Protein AF-A0A0Q6SGC5-F1 (afdb_monomer_lite)

Secondary structure (DSSP, 8-state):
-PPPSSHHHHHHHHHHHHHTT---PPPHHHHHHHHHHHHHHHSPPPHHHHHHHHHTT-SSS--HHHHHHHHHHHHHHHSSS--

Radius of gyration: 18.21 Å; chains: 1; bounding box: 37×30×47 Å

Sequence (83 aa):
MRKWKTIEELASMIAARGHARKTVTLTSETAIFVGSHLRTAATKPTRNEVAKIICRNSCSEMCVLCVGLANKICNAYGNNIEG

Foldseek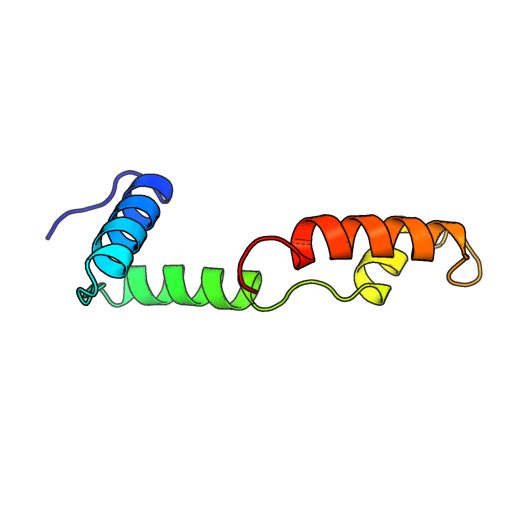 3Di:
DDDDPDPVSVVVVCVVCVVVVHDDDDDPVVCVVVVVVVVVLVCDDDLVSQLCVQCVVVDPDSDPVSSVVSVVVCCVSVVPDDD

Structure (mmCIF, N/CA/C/O backbone):
data_AF-A0A0Q6SGC5-F1
#
_entry.id   AF-A0A0Q6SGC5-F1
#
loop_
_atom_site.group_PDB
_atom_site.id
_atom_site.type_symbol
_atom_site.label_atom_id
_atom_site.label_alt_id
_atom_site.label_comp_id
_atom_site.label_asym_id
_atom_site.label_entity_id
_atom_site.label_seq_id
_atom_site.pdbx_PDB_ins_code
_atom_site.Cartn_x
_atom_site.Cartn_y
_atom_site.Cartn_z
_atom_site.occupancy
_atom_site.B_iso_or_equiv
_atom_site.auth_seq_id
_atom_site.auth_comp_id
_atom_site.auth_asym_id
_atom_site.auth_atom_id
_atom_site.pdbx_PDB_model_num
ATOM 1 N N . MET A 1 1 ? -15.167 11.644 20.888 1.00 56.56 1 MET A N 1
ATOM 2 C CA . MET A 1 1 ? -14.491 10.858 19.830 1.00 56.56 1 MET A CA 1
ATOM 3 C C . MET A 1 1 ? -13.079 11.412 19.654 1.00 56.56 1 MET A C 1
ATOM 5 O O . MET A 1 1 ? -12.946 12.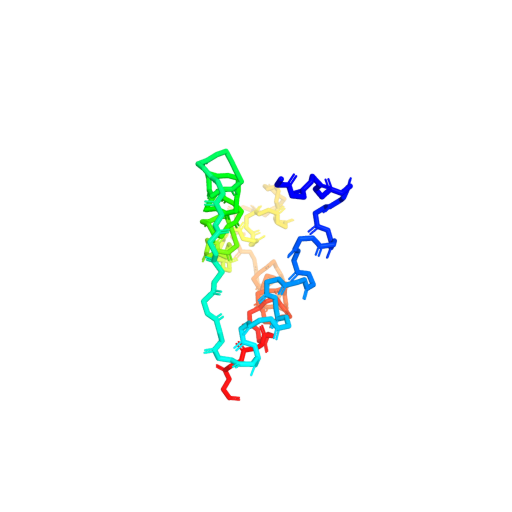628 19.576 1.00 56.56 1 MET A O 1
ATOM 9 N N . ARG A 1 2 ? -12.029 10.581 19.714 1.00 63.28 2 ARG A N 1
ATOM 10 C CA . ARG A 1 2 ? -10.630 11.057 19.743 1.00 63.28 2 ARG A CA 1
ATOM 11 C C . ARG A 1 2 ? -10.216 11.540 18.347 1.00 63.28 2 ARG A C 1
ATOM 13 O O . ARG A 1 2 ? -10.364 10.790 17.389 1.00 63.28 2 ARG A O 1
ATOM 20 N N . LYS A 1 3 ? -9.732 12.780 18.238 1.00 66.19 3 LYS A N 1
ATOM 21 C CA . LYS A 1 3 ? -9.085 13.298 17.023 1.00 66.19 3 LYS A CA 1
ATOM 22 C C . LYS A 1 3 ? -7.609 12.902 17.072 1.00 66.19 3 LYS A C 1
ATOM 24 O O . LYS A 1 3 ? -6.946 13.184 18.069 1.00 66.19 3 LYS A O 1
ATOM 29 N N . TRP A 1 4 ? -7.133 12.204 16.049 1.00 72.50 4 TRP A N 1
ATOM 30 C CA . TRP A 1 4 ? -5.732 11.790 15.926 1.00 72.50 4 TRP A CA 1
ATOM 31 C C . TRP A 1 4 ? -4.908 12.974 15.439 1.00 72.50 4 TRP A C 1
ATOM 33 O O . TRP A 1 4 ? -5.366 13.704 14.559 1.00 72.50 4 TRP A O 1
ATOM 43 N N . LYS A 1 5 ? -3.734 13.202 16.036 1.00 72.25 5 LYS A N 1
ATOM 44 C CA . LYS A 1 5 ? -2.900 14.347 15.653 1.00 72.25 5 LYS A CA 1
ATOM 45 C C . LYS A 1 5 ? -2.110 14.057 14.384 1.00 72.25 5 LYS A C 1
ATOM 47 O O . LYS A 1 5 ? -1.864 14.983 13.618 1.00 72.25 5 LYS A O 1
ATOM 52 N N . THR A 1 6 ? -1.748 12.793 14.158 1.00 82.25 6 THR A N 1
ATOM 53 C CA . THR A 1 6 ? -0.998 12.368 12.973 1.00 82.25 6 THR A CA 1
ATOM 54 C C . THR A 1 6 ? -1.479 11.019 12.427 1.00 82.25 6 THR A C 1
ATOM 56 O O . THR A 1 6 ? -2.229 10.283 13.078 1.00 82.25 6 THR A O 1
ATOM 59 N N . ILE A 1 7 ? -1.047 10.697 11.205 1.00 80.75 7 ILE A N 1
ATOM 60 C CA . ILE A 1 7 ? -1.363 9.435 10.520 1.00 80.75 7 ILE A CA 1
ATOM 61 C C . ILE A 1 7 ? -0.665 8.256 11.214 1.00 80.75 7 ILE A C 1
ATOM 63 O O . ILE A 1 7 ? -1.234 7.170 11.312 1.00 80.75 7 ILE A O 1
ATOM 67 N N . GLU A 1 8 ? 0.531 8.473 11.755 1.00 83.62 8 GLU A N 1
ATOM 68 C CA . GLU A 1 8 ? 1.345 7.474 12.452 1.00 83.62 8 GLU A CA 1
ATOM 69 C C . GLU A 1 8 ? 0.686 7.022 13.761 1.00 83.62 8 GLU A C 1
ATOM 71 O O . GLU A 1 8 ? 0.704 5.831 14.085 1.00 83.62 8 GLU A O 1
ATOM 76 N N . GLU A 1 9 ? 0.051 7.946 14.492 1.00 84.12 9 GLU A N 1
ATOM 77 C CA . GLU A 1 9 ? -0.729 7.618 15.691 1.00 84.12 9 GLU A CA 1
ATOM 78 C C . GLU A 1 9 ? -1.933 6.729 15.348 1.00 84.12 9 GLU A C 1
ATOM 80 O O . GLU A 1 9 ? -2.193 5.730 16.027 1.00 84.12 9 GLU A O 1
ATOM 85 N N . LEU A 1 10 ? -2.655 7.071 14.273 1.00 86.81 10 LEU A N 1
ATOM 86 C CA . LEU A 1 10 ? -3.786 6.284 13.784 1.00 86.81 10 LEU A CA 1
ATOM 87 C C . LEU A 1 10 ? -3.331 4.885 13.339 1.00 86.81 10 LEU A C 1
ATOM 89 O O . LEU A 1 10 ? -3.933 3.890 13.746 1.00 86.81 10 LEU A O 1
ATOM 93 N N . ALA A 1 11 ? -2.256 4.803 12.552 1.00 87.38 11 ALA A N 1
ATOM 94 C CA . ALA A 1 11 ? -1.696 3.548 12.058 1.00 87.38 11 ALA A CA 1
ATOM 95 C C . ALA A 1 11 ? -1.220 2.639 13.201 1.00 87.38 11 ALA A C 1
ATOM 97 O O . ALA A 1 11 ? -1.586 1.464 13.239 1.00 87.38 11 ALA A O 1
ATOM 98 N N . SER A 1 12 ? -0.486 3.187 14.175 1.00 88.62 12 SER A N 1
ATOM 99 C CA . SER A 1 12 ? 0.002 2.436 15.341 1.00 88.62 12 SER A CA 1
ATOM 100 C C . SER A 1 12 ? -1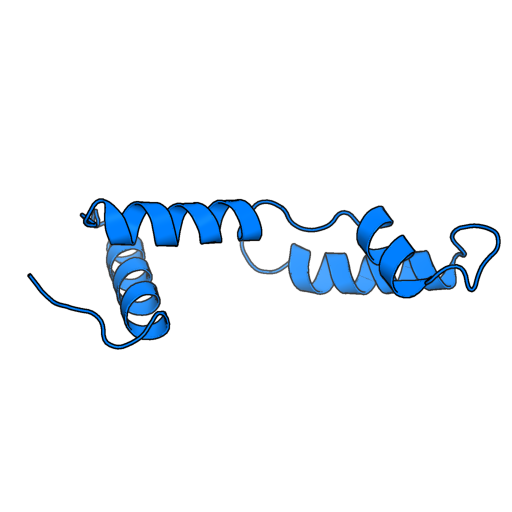.146 1.845 16.161 1.00 88.62 12 SER A C 1
ATOM 102 O O . SER A 1 12 ? -1.082 0.698 16.602 1.00 88.62 12 SER A O 1
ATOM 104 N N . MET A 1 13 ? -2.235 2.600 16.336 1.00 88.69 13 MET A N 1
ATOM 105 C CA . MET A 1 13 ? -3.417 2.125 17.055 1.00 88.69 13 MET A CA 1
ATOM 106 C C . MET A 1 13 ? -4.171 1.039 16.278 1.00 88.69 13 MET A C 1
ATOM 108 O O . MET A 1 13 ? -4.557 0.031 16.877 1.00 88.69 13 MET A O 1
ATOM 112 N N . ILE A 1 14 ? -4.348 1.205 14.960 1.00 89.38 14 ILE A N 1
ATOM 113 C CA . ILE A 1 14 ? -4.956 0.174 14.104 1.00 89.38 14 ILE A CA 1
ATOM 114 C C . ILE A 1 14 ? -4.134 -1.118 14.178 1.00 89.38 14 ILE A C 1
ATOM 116 O O . ILE A 1 14 ? -4.709 -2.180 14.419 1.00 89.38 14 ILE A O 1
ATOM 120 N N . ALA A 1 15 ? -2.807 -1.024 14.057 1.00 90.00 15 ALA A N 1
ATOM 121 C CA . ALA A 1 15 ? -1.902 -2.166 14.141 1.00 90.00 15 ALA A CA 1
ATOM 122 C C . ALA A 1 15 ? -1.991 -2.868 15.505 1.00 90.00 15 ALA A C 1
ATOM 124 O O . ALA A 1 15 ? -2.206 -4.077 15.565 1.00 90.00 15 ALA A O 1
ATOM 125 N N . ALA A 1 16 ? -1.925 -2.117 16.609 1.00 92.00 16 ALA A N 1
ATOM 126 C CA . ALA A 1 16 ? -2.037 -2.676 17.956 1.00 92.00 16 ALA A CA 1
ATOM 127 C C . ALA A 1 16 ? -3.375 -3.407 18.181 1.00 92.00 16 ALA A C 1
ATOM 129 O O . ALA A 1 16 ? -3.411 -4.480 18.789 1.00 92.00 16 ALA A O 1
ATOM 130 N N . ARG A 1 17 ? -4.488 -2.861 17.670 1.00 92.12 17 ARG A N 1
ATOM 131 C CA . ARG A 1 17 ? -5.799 -3.525 17.747 1.00 92.12 17 ARG A CA 1
ATOM 132 C C . ARG A 1 17 ? -5.874 -4.761 16.856 1.00 92.12 17 ARG A C 1
ATOM 134 O O . ARG A 1 17 ? -6.388 -5.779 17.317 1.00 92.12 17 ARG A O 1
ATOM 141 N N . GLY A 1 18 ? -5.322 -4.694 15.646 1.00 89.62 18 GLY A N 1
ATOM 142 C CA . GLY A 1 18 ? -5.200 -5.831 14.734 1.00 89.62 18 GLY A CA 1
ATOM 143 C C . GLY A 1 18 ? -4.417 -6.990 15.354 1.00 89.62 18 GLY A C 1
ATOM 144 O O . GLY A 1 18 ? -4.923 -8.110 15.389 1.00 89.62 18 GLY A O 1
ATOM 145 N N . HIS A 1 19 ? -3.254 -6.717 15.957 1.00 92.00 19 HIS A N 1
ATOM 146 C CA . HIS A 1 19 ? -2.466 -7.718 16.690 1.00 92.00 19 HIS A CA 1
ATOM 147 C C . HIS A 1 19 ? -3.241 -8.343 17.854 1.00 92.00 19 HIS A C 1
ATOM 149 O O . HIS A 1 19 ? -3.157 -9.547 18.087 1.00 92.00 19 HIS A O 1
ATOM 155 N N . ALA A 1 20 ? -4.059 -7.550 18.545 1.00 94.06 20 ALA A N 1
ATOM 156 C CA . ALA A 1 20 ? -4.947 -8.039 19.595 1.00 94.06 20 ALA A CA 1
ATOM 157 C C . ALA A 1 20 ? -6.213 -8.748 19.064 1.00 94.06 20 ALA A C 1
ATOM 159 O O . ALA A 1 20 ? -7.089 -9.078 19.864 1.00 94.06 20 ALA A O 1
ATOM 160 N N . ARG A 1 21 ? -6.343 -8.948 17.741 1.00 93.44 21 ARG A N 1
ATOM 161 C CA . ARG A 1 21 ? -7.530 -9.489 17.050 1.00 93.44 21 ARG A CA 1
ATOM 162 C C . ARG A 1 21 ? -8.822 -8.732 17.375 1.00 93.44 21 ARG A C 1
ATOM 164 O O . ARG A 1 21 ? -9.900 -9.316 17.462 1.00 93.44 21 ARG A O 1
ATOM 171 N N . LYS A 1 22 ? -8.716 -7.418 17.578 1.00 92.19 22 LYS A N 1
ATOM 172 C CA . LYS A 1 22 ? -9.839 -6.531 17.898 1.00 92.19 22 LYS A CA 1
ATOM 173 C C . LYS A 1 22 ? -10.210 -5.677 16.696 1.00 92.19 22 LYS A C 1
ATOM 175 O O . LYS A 1 22 ? -9.353 -5.108 16.028 1.00 92.19 22 LYS A O 1
ATOM 180 N N . THR A 1 23 ? -11.508 -5.491 16.496 1.00 90.75 23 THR A N 1
ATOM 181 C CA . THR A 1 23 ? -12.050 -4.620 15.450 1.00 90.75 23 THR A CA 1
ATOM 182 C C . THR A 1 23 ? -11.768 -3.146 15.750 1.00 90.75 23 THR A C 1
ATOM 184 O O . THR A 1 23 ? -11.713 -2.733 16.918 1.00 90.75 23 THR A O 1
ATOM 187 N N . VAL A 1 24 ? -11.602 -2.340 14.700 1.00 87.62 24 VAL A N 1
ATOM 188 C CA . VAL A 1 24 ? -11.477 -0.879 14.783 1.00 87.62 24 VAL A CA 1
ATOM 189 C C . VAL A 1 24 ? -12.669 -0.250 14.077 1.00 87.62 24 VAL A C 1
ATOM 191 O O . VAL A 1 24 ? -12.915 -0.540 12.911 1.00 87.62 24 VAL A O 1
ATOM 194 N N . THR A 1 25 ? -13.387 0.628 14.772 1.00 89.25 25 THR A N 1
ATOM 195 C CA . THR A 1 25 ? -14.452 1.434 14.169 1.00 89.25 25 THR A CA 1
ATOM 196 C C . THR A 1 25 ? -13.892 2.809 13.838 1.00 89.25 25 THR A C 1
ATOM 198 O O . THR A 1 25 ? -13.453 3.535 14.731 1.00 89.25 25 THR A O 1
ATOM 201 N N . LEU A 1 26 ? -13.888 3.151 12.552 1.00 86.81 26 LEU A N 1
ATOM 202 C CA . LEU A 1 26 ? -13.470 4.455 12.041 1.00 86.81 26 LEU A CA 1
ATOM 203 C C . LEU A 1 26 ? -14.704 5.296 11.705 1.00 86.81 26 LEU A C 1
ATOM 205 O O . LEU A 1 26 ? -15.772 4.755 11.419 1.00 86.81 26 LEU A O 1
ATOM 209 N N . THR A 1 27 ? -14.564 6.619 11.708 1.00 88.12 27 THR A N 1
ATOM 210 C CA . THR A 1 27 ? -15.584 7.488 11.108 1.00 88.12 27 THR A CA 1
ATOM 211 C C . THR A 1 27 ? -15.528 7.438 9.598 1.00 88.12 27 THR A C 1
ATOM 213 O O . THR A 1 27 ? -14.500 7.075 9.035 1.00 88.12 27 THR A O 1
ATOM 216 N N . SER A 1 28 ? -16.603 7.867 8.937 1.00 89.19 28 SER A N 1
ATOM 217 C CA . SER A 1 28 ? -16.677 7.905 7.474 1.00 89.19 28 SER A CA 1
ATOM 218 C C . SER A 1 28 ? -15.499 8.656 6.845 1.00 89.19 28 SER A C 1
ATOM 220 O O . SER A 1 28 ? -14.884 8.152 5.913 1.00 89.19 28 SER A O 1
ATOM 222 N N . GLU A 1 29 ? -1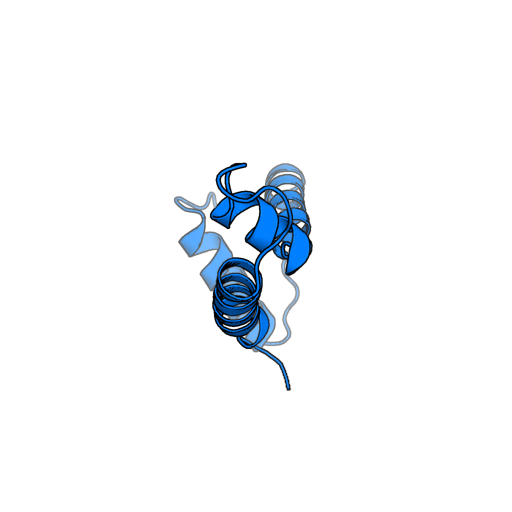5.121 9.812 7.398 1.00 87.69 29 GLU A N 1
ATOM 223 C CA . GLU A 1 29 ? -13.979 10.606 6.924 1.00 87.69 29 GLU A CA 1
ATOM 224 C C . GLU A 1 29 ? -12.651 9.837 7.043 1.00 87.69 29 GLU A C 1
ATOM 226 O O . GLU A 1 29 ? -11.923 9.677 6.062 1.00 87.69 29 GLU A O 1
ATOM 231 N N . THR A 1 30 ? -12.357 9.282 8.224 1.00 85.81 30 THR A N 1
ATOM 232 C CA . THR A 1 30 ? -11.127 8.509 8.448 1.00 85.81 30 THR A CA 1
ATOM 233 C C . THR A 1 30 ? -11.121 7.199 7.653 1.00 85.81 30 THR A C 1
ATOM 235 O O . THR A 1 30 ? -10.070 6.777 7.181 1.00 85.81 30 THR A O 1
ATOM 238 N N . ALA A 1 31 ? -12.277 6.565 7.455 1.00 87.06 31 ALA A N 1
ATOM 239 C CA . ALA A 1 31 ? -12.414 5.347 6.664 1.00 87.06 31 ALA A CA 1
ATOM 240 C C . ALA A 1 31 ? -12.148 5.595 5.172 1.00 87.06 31 ALA A C 1
ATOM 242 O O . ALA A 1 31 ? -11.450 4.801 4.546 1.00 87.06 31 ALA A O 1
ATOM 243 N N . ILE A 1 32 ? -12.644 6.705 4.610 1.00 89.38 32 ILE A N 1
ATOM 244 C CA . ILE A 1 32 ? -12.339 7.110 3.228 1.00 89.38 32 ILE A CA 1
ATOM 245 C C . ILE A 1 32 ? -10.836 7.341 3.070 1.00 89.38 32 ILE A C 1
ATOM 247 O O . ILE A 1 32 ? -10.231 6.835 2.122 1.00 89.38 32 ILE A O 1
ATOM 251 N N . PHE A 1 33 ? -10.236 8.061 4.018 1.00 85.75 33 PHE A N 1
ATOM 252 C CA . PHE A 1 33 ? -8.806 8.339 4.027 1.00 85.75 33 PHE A CA 1
ATOM 253 C C . PHE A 1 33 ? -7.967 7.049 4.067 1.00 85.75 33 PHE A C 1
ATOM 255 O O . PHE A 1 33 ? -7.155 6.809 3.171 1.00 85.75 33 PHE A O 1
ATOM 262 N N . VAL A 1 34 ? -8.218 6.173 5.049 1.00 85.88 34 VAL A N 1
ATOM 263 C CA . VAL A 1 34 ? -7.526 4.880 5.187 1.00 85.88 34 VAL A CA 1
ATOM 264 C C . VAL A 1 34 ? -7.763 3.998 3.960 1.00 85.88 34 VAL A C 1
ATOM 266 O O . VAL A 1 34 ? -6.814 3.438 3.419 1.00 85.88 34 VAL A O 1
ATOM 269 N N . GLY A 1 35 ? -9.000 3.914 3.466 1.00 82.94 35 GLY A N 1
ATOM 270 C CA . GLY A 1 35 ? -9.339 3.134 2.277 1.00 82.94 35 GLY A CA 1
ATOM 271 C C . GLY A 1 35 ? -8.619 3.620 1.017 1.00 82.94 35 GLY A C 1
ATOM 272 O O . GLY A 1 35 ? -8.193 2.804 0.204 1.00 82.94 35 GLY A O 1
ATOM 273 N N . SER A 1 36 ? -8.426 4.933 0.864 1.00 82.06 36 SER A N 1
ATOM 274 C CA . SER A 1 36 ? -7.632 5.498 -0.231 1.00 82.06 36 SER A CA 1
ATOM 275 C C . SER A 1 36 ? -6.167 5.072 -0.143 1.00 82.06 36 SER A C 1
ATOM 277 O O . SER A 1 36 ? -5.619 4.558 -1.115 1.00 82.06 36 SER A O 1
ATOM 279 N N . HIS A 1 37 ? -5.562 5.184 1.043 1.00 80.06 37 HIS A N 1
ATOM 280 C CA . HIS A 1 37 ? -4.185 4.744 1.265 1.00 80.06 37 HIS A CA 1
ATOM 281 C C . HIS A 1 37 ? -3.997 3.242 1.048 1.00 80.06 37 HIS A C 1
ATOM 283 O O . HIS A 1 37 ? -3.012 2.844 0.431 1.00 80.06 37 HIS A O 1
ATOM 289 N N . LEU A 1 38 ? -4.948 2.416 1.492 1.00 74.69 38 LEU A N 1
ATOM 290 C CA . LEU A 1 38 ? -4.908 0.971 1.275 1.00 74.69 38 LEU A CA 1
ATOM 291 C C . LEU A 1 38 ? -5.005 0.608 -0.209 1.00 74.69 38 LEU A C 1
ATOM 293 O O . LEU A 1 38 ? -4.274 -0.269 -0.651 1.00 74.69 38 LEU A O 1
ATOM 297 N N . ARG A 1 39 ? -5.842 1.293 -1.001 1.00 72.75 39 ARG A N 1
ATOM 298 C CA . ARG A 1 39 ? -5.901 1.074 -2.459 1.00 72.75 39 ARG A CA 1
ATOM 299 C C . ARG A 1 39 ? -4.577 1.413 -3.141 1.00 72.75 39 ARG A C 1
ATOM 301 O O . ARG A 1 39 ? -4.111 0.649 -3.985 1.00 72.75 39 ARG A O 1
ATOM 308 N N . THR A 1 40 ? -3.952 2.520 -2.751 1.00 68.62 40 THR A N 1
ATOM 309 C CA . THR A 1 40 ? -2.642 2.918 -3.285 1.00 68.62 40 THR A CA 1
ATOM 310 C C . THR A 1 40 ? -1.546 1.943 -2.858 1.00 68.62 40 THR A C 1
ATOM 312 O O . THR A 1 40 ? -0.724 1.558 -3.680 1.00 68.62 40 THR A O 1
ATOM 315 N N . ALA A 1 41 ? -1.557 1.489 -1.602 1.00 65.94 41 ALA A N 1
ATOM 316 C CA . ALA A 1 41 ? -0.602 0.506 -1.093 1.00 65.94 41 ALA A CA 1
ATOM 317 C C . ALA A 1 41 ? -0.790 -0.889 -1.720 1.00 65.94 41 ALA A C 1
ATOM 319 O O . ALA A 1 41 ? 0.190 -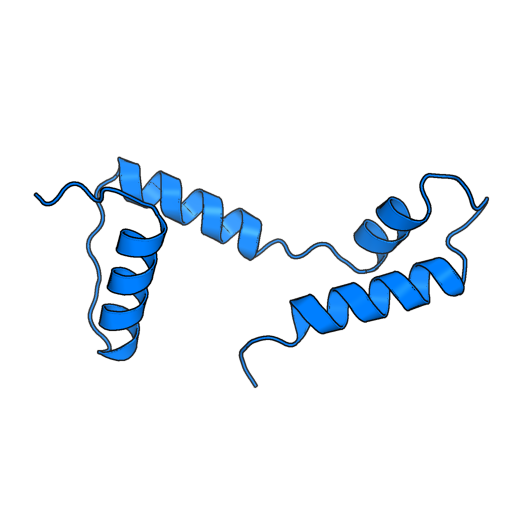1.593 -1.955 1.00 65.94 41 ALA A O 1
ATOM 320 N N . ALA A 1 42 ? -2.034 -1.280 -2.014 1.00 61.62 42 ALA A N 1
ATOM 321 C CA . ALA A 1 42 ? -2.355 -2.534 -2.694 1.00 61.62 42 ALA A CA 1
ATOM 322 C C . ALA A 1 42 ? -1.891 -2.527 -4.157 1.00 61.62 42 ALA A C 1
ATOM 324 O O . ALA A 1 42 ? -1.483 -3.560 -4.686 1.00 61.62 42 ALA A O 1
ATOM 325 N N . THR A 1 43 ? -1.904 -1.361 -4.804 1.00 67.19 43 THR A N 1
ATOM 326 C CA . THR A 1 43 ? -1.444 -1.204 -6.186 1.00 67.19 43 THR A CA 1
ATOM 327 C C . THR A 1 43 ? 0.075 -1.018 -6.203 1.00 67.19 43 THR A C 1
ATOM 329 O O . THR A 1 43 ? 0.588 0.069 -6.465 1.00 67.19 43 THR A O 1
ATOM 332 N N . LYS A 1 44 ? 0.823 -2.081 -5.876 1.00 70.75 44 LYS A N 1
ATOM 333 C CA . LYS A 1 44 ? 2.284 -2.068 -6.039 1.00 70.75 44 LYS A CA 1
ATOM 334 C C . LYS A 1 44 ? 2.605 -1.912 -7.534 1.00 70.75 44 LYS A C 1
ATOM 336 O O . LYS A 1 44 ? 2.043 -2.662 -8.335 1.00 70.75 44 LYS A O 1
ATOM 341 N N . PRO A 1 45 ? 3.501 -0.989 -7.928 1.00 73.00 45 PRO A N 1
ATOM 342 C CA . PRO A 1 45 ? 3.875 -0.854 -9.325 1.00 73.00 45 PRO A CA 1
ATOM 343 C C . PRO A 1 45 ? 4.532 -2.152 -9.796 1.00 73.00 45 PRO A C 1
ATOM 345 O O . PRO A 1 45 ? 5.415 -2.714 -9.139 1.00 73.00 45 PRO A O 1
ATOM 348 N N . THR A 1 46 ? 4.091 -2.634 -10.948 1.00 78.94 46 THR A N 1
ATOM 349 C CA . THR A 1 46 ? 4.683 -3.786 -11.613 1.00 78.94 46 THR A CA 1
ATOM 350 C C . THR A 1 46 ? 6.130 -3.483 -11.987 1.00 78.94 46 THR A C 1
ATOM 352 O O . THR A 1 46 ? 6.515 -2.337 -12.238 1.00 78.94 46 THR A O 1
ATOM 355 N N . ARG A 1 47 ? 6.943 -4.534 -12.125 1.00 83.56 47 ARG A N 1
ATOM 356 C CA . ARG A 1 47 ? 8.325 -4.422 -12.618 1.00 83.56 47 ARG A CA 1
ATOM 357 C C . ARG A 1 47 ? 8.422 -3.576 -13.887 1.00 83.56 47 ARG A C 1
ATOM 359 O O . ARG A 1 47 ? 9.357 -2.800 -14.031 1.00 83.56 47 ARG A O 1
ATOM 366 N N . ASN A 1 48 ? 7.472 -3.719 -14.809 1.00 81.31 48 ASN A N 1
ATOM 367 C CA . ASN A 1 48 ? 7.497 -2.997 -16.079 1.00 81.31 48 ASN A CA 1
ATOM 368 C C . ASN A 1 48 ? 7.198 -1.501 -15.896 1.00 81.31 48 ASN A C 1
ATOM 370 O O . ASN A 1 48 ? 7.807 -0.677 -16.573 1.00 81.31 48 ASN A O 1
ATOM 374 N N . GLU A 1 49 ? 6.307 -1.133 -14.977 1.00 80.69 49 GLU A N 1
ATOM 375 C CA . GLU A 1 49 ? 6.051 0.271 -14.633 1.00 80.69 49 GLU A CA 1
ATOM 376 C C . GLU A 1 49 ? 7.278 0.900 -13.972 1.00 80.69 49 GLU A C 1
ATOM 378 O O . GLU A 1 49 ? 7.714 1.976 -14.380 1.00 80.69 49 GLU A O 1
ATOM 383 N N . VAL A 1 50 ? 7.916 0.185 -13.041 1.00 82.31 50 VAL A N 1
ATOM 384 C CA . VAL A 1 50 ? 9.173 0.624 -12.421 1.00 82.31 50 VAL A CA 1
ATOM 385 C C . VAL A 1 50 ? 10.295 0.736 -13.460 1.00 82.31 50 VAL A C 1
ATOM 387 O O . VAL A 1 50 ? 11.019 1.729 -13.482 1.00 82.31 50 VAL A O 1
ATOM 390 N N . ALA A 1 51 ? 10.419 -0.229 -14.373 1.00 82.94 51 ALA A N 1
ATOM 391 C CA . ALA A 1 51 ? 11.423 -0.204 -15.435 1.00 82.94 51 ALA A CA 1
ATOM 392 C C . ALA A 1 51 ? 11.222 0.982 -16.391 1.00 82.94 51 ALA A C 1
ATOM 394 O O . ALA A 1 51 ? 12.203 1.620 -16.770 1.00 82.94 51 ALA A O 1
ATOM 395 N N . LYS A 1 52 ? 9.973 1.328 -16.733 1.00 81.75 52 LYS A N 1
ATOM 396 C CA . LYS A 1 52 ? 9.653 2.531 -17.522 1.00 81.75 52 LYS A CA 1
ATOM 397 C C . LYS A 1 52 ? 10.059 3.815 -16.793 1.00 81.75 52 LYS A C 1
ATOM 399 O O . LYS A 1 52 ? 10.643 4.703 -17.413 1.00 81.75 52 LYS A O 1
ATOM 404 N N . ILE A 1 53 ? 9.816 3.888 -15.482 1.00 82.50 53 ILE A N 1
ATOM 405 C CA . ILE A 1 53 ? 10.212 5.031 -14.644 1.00 82.50 53 ILE A CA 1
ATOM 406 C C . ILE A 1 53 ? 11.738 5.178 -14.578 1.00 82.50 53 ILE A C 1
ATOM 408 O O . ILE A 1 53 ? 12.235 6.300 -14.642 1.00 82.50 53 ILE A O 1
ATOM 412 N N . ILE A 1 54 ? 12.482 4.073 -14.465 1.00 83.62 54 ILE A N 1
ATOM 413 C CA . ILE A 1 54 ? 13.956 4.080 -14.443 1.00 83.62 54 ILE A CA 1
ATOM 414 C C . ILE A 1 54 ? 14.510 4.482 -15.808 1.00 83.62 54 ILE A C 1
ATOM 416 O O . ILE A 1 54 ? 15.428 5.293 -15.894 1.00 83.62 54 ILE A O 1
ATOM 420 N N . CYS A 1 55 ? 13.947 3.916 -16.872 1.00 85.19 55 CYS A N 1
ATOM 421 C CA . CYS A 1 55 ? 14.436 4.116 -18.223 1.00 85.19 55 CYS A CA 1
ATOM 422 C C . CYS A 1 55 ? 14.265 5.568 -18.690 1.00 85.19 55 CYS A C 1
ATOM 424 O O . CYS A 1 55 ? 15.148 6.069 -19.378 1.00 85.19 55 CYS A O 1
ATOM 426 N N . ARG A 1 56 ? 13.177 6.266 -18.317 1.00 74.19 56 ARG A N 1
ATOM 427 C CA . ARG A 1 56 ? 12.895 7.668 -18.717 1.00 74.19 56 ARG A CA 1
ATOM 428 C C . ARG A 1 56 ? 13.142 7.963 -20.214 1.00 74.19 56 ARG A C 1
ATOM 430 O O . ARG A 1 56 ? 13.634 9.033 -20.548 1.00 74.19 56 ARG A O 1
ATOM 437 N N . ASN A 1 57 ? 12.834 7.020 -21.111 1.00 65.94 57 ASN A N 1
ATOM 438 C CA . ASN A 1 57 ? 13.107 7.092 -22.562 1.00 65.94 57 ASN A CA 1
ATOM 439 C C . ASN A 1 57 ? 14.597 7.167 -22.962 1.00 65.94 57 ASN A C 1
ATOM 441 O O . ASN A 1 57 ? 14.917 7.457 -24.109 1.00 65.94 57 ASN A O 1
ATOM 445 N N . SER A 1 58 ? 15.513 6.877 -22.038 1.00 72.94 58 SER A N 1
ATOM 446 C CA . SER A 1 58 ? 16.960 6.823 -22.297 1.00 72.94 58 SER A CA 1
ATOM 447 C C . SER A 1 58 ? 17.359 5.579 -23.097 1.00 72.94 58 SER A C 1
ATOM 449 O O . SER A 1 58 ? 18.450 5.519 -23.656 1.00 72.94 58 SER A O 1
ATOM 451 N N . CYS A 1 59 ? 16.497 4.561 -23.126 1.00 76.94 59 CYS A N 1
ATOM 452 C CA . CYS A 1 59 ? 16.674 3.359 -23.931 1.00 76.94 59 CYS A CA 1
ATOM 453 C C . CYS A 1 59 ? 15.560 3.289 -24.981 1.00 76.94 59 CYS A C 1
ATOM 455 O O . CYS A 1 59 ? 14.406 3.590 -24.674 1.00 76.94 59 CYS A O 1
ATOM 457 N N . SER A 1 60 ? 15.902 2.862 -26.199 1.00 70.06 60 SER A N 1
ATOM 458 C CA . SER A 1 60 ? 14.939 2.615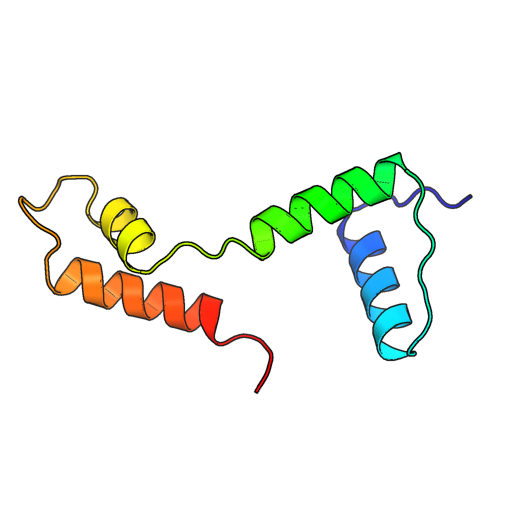 -27.282 1.00 70.06 60 SER A CA 1
ATOM 459 C C . SER A 1 60 ? 13.934 1.515 -26.926 1.00 70.06 60 SER A C 1
ATOM 461 O O . SER A 1 60 ? 12.781 1.572 -27.338 1.00 70.06 60 SER A O 1
ATOM 463 N N . GLU A 1 61 ? 14.362 0.553 -26.107 1.00 73.69 61 GLU A N 1
ATOM 464 C CA . GLU A 1 61 ? 13.545 -0.508 -25.519 1.00 73.69 61 GLU A CA 1
ATOM 465 C C . GLU A 1 61 ? 13.975 -0.757 -24.064 1.00 73.69 61 GLU A C 1
ATOM 467 O O . GLU A 1 61 ? 15.069 -0.358 -23.655 1.00 73.69 61 GLU A O 1
ATOM 472 N N . MET A 1 62 ? 13.136 -1.420 -23.253 1.00 72.75 62 MET A N 1
ATOM 473 C CA . MET A 1 62 ? 13.501 -1.771 -21.870 1.00 72.75 62 MET A CA 1
ATOM 474 C C . MET A 1 62 ? 14.770 -2.633 -21.849 1.00 72.75 62 MET A C 1
ATOM 476 O O . MET A 1 62 ? 14.730 -3.826 -22.143 1.00 72.75 62 MET A O 1
ATOM 480 N N . CYS A 1 63 ? 15.895 -2.040 -21.451 1.00 85.62 63 CYS A N 1
ATOM 481 C CA . CYS A 1 63 ? 17.171 -2.740 -21.413 1.00 85.62 63 CYS A CA 1
ATOM 482 C C . CYS A 1 63 ? 17.298 -3.641 -20.174 1.00 85.62 63 CYS A C 1
ATOM 484 O O . CYS A 1 63 ? 16.665 -3.417 -19.136 1.00 85.62 63 CYS A O 1
ATOM 486 N N . VAL A 1 64 ? 18.188 -4.635 -20.259 1.00 85.00 64 VAL A N 1
ATOM 487 C CA . VAL A 1 64 ? 18.462 -5.601 -19.179 1.00 85.00 64 VAL A CA 1
ATOM 488 C C . VAL A 1 64 ? 18.820 -4.905 -17.860 1.00 85.00 64 VAL A C 1
ATOM 490 O O . VAL A 1 64 ? 18.395 -5.351 -16.795 1.00 85.00 64 VAL A O 1
ATOM 493 N N . LEU A 1 65 ? 19.531 -3.773 -17.914 1.00 86.31 65 LEU A N 1
ATOM 494 C CA . LEU A 1 65 ? 19.894 -2.990 -16.728 1.00 86.31 65 LEU A CA 1
ATOM 495 C C . LEU A 1 65 ? 18.671 -2.358 -16.046 1.00 86.31 65 LEU A C 1
ATOM 497 O O . LEU A 1 65 ? 18.517 -2.484 -14.831 1.00 86.31 65 LEU A O 1
ATOM 501 N N . CYS A 1 66 ? 17.773 -1.730 -16.814 1.00 87.75 66 CYS A N 1
ATOM 502 C CA . CYS A 1 66 ? 16.544 -1.132 -16.282 1.00 87.75 66 CYS A CA 1
ATOM 503 C C . CYS A 1 66 ? 15.620 -2.199 -15.683 1.00 87.75 66 CYS A C 1
ATOM 505 O O . CYS A 1 66 ? 15.061 -2.000 -14.605 1.00 87.75 66 CYS A O 1
ATOM 507 N N . VAL A 1 67 ? 15.511 -3.358 -16.339 1.00 86.19 67 VAL A N 1
ATOM 508 C CA . VAL A 1 67 ? 14.745 -4.506 -15.835 1.00 86.19 67 VAL A CA 1
ATOM 509 C C . VAL A 1 67 ? 15.371 -5.077 -14.560 1.00 86.19 67 VAL A C 1
ATOM 511 O O . VAL A 1 67 ? 14.653 -5.377 -13.609 1.00 86.19 67 VAL A O 1
ATOM 514 N N . GLY A 1 68 ? 16.699 -5.198 -14.503 1.00 85.75 68 GLY A N 1
ATOM 515 C CA . GLY A 1 68 ? 17.420 -5.686 -13.326 1.00 85.75 68 GLY A CA 1
ATOM 516 C C . GLY A 1 68 ? 17.274 -4.769 -12.109 1.00 85.75 68 GLY A C 1
ATOM 517 O O . GLY A 1 68 ? 17.047 -5.247 -10.997 1.00 85.75 68 GLY A O 1
ATOM 518 N N . LEU A 1 69 ? 17.341 -3.451 -12.311 1.00 86.31 69 LEU A N 1
ATOM 519 C CA . LEU A 1 69 ? 17.089 -2.463 -11.258 1.00 86.31 69 LEU A CA 1
ATOM 520 C C . LEU A 1 69 ? 15.623 -2.477 -10.811 1.00 86.31 69 LEU A C 1
ATOM 522 O O . LEU A 1 69 ? 15.356 -2.504 -9.611 1.00 86.31 69 LEU A O 1
ATOM 526 N N . ALA A 1 70 ? 14.681 -2.549 -11.753 1.00 86.44 70 ALA A N 1
ATOM 527 C CA . ALA A 1 70 ? 13.263 -2.678 -11.437 1.00 86.44 70 ALA A CA 1
ATOM 528 C C . ALA A 1 70 ? 12.965 -3.950 -10.638 1.00 86.44 70 ALA A C 1
ATOM 530 O O . ALA A 1 70 ? 12.228 -3.889 -9.662 1.00 86.44 70 ALA A O 1
ATOM 531 N N . ASN A 1 71 ? 13.590 -5.080 -10.984 1.00 84.62 71 ASN A N 1
ATOM 532 C CA . ASN A 1 71 ? 13.499 -6.318 -10.209 1.00 84.62 71 ASN A CA 1
ATOM 533 C C . ASN A 1 71 ? 13.990 -6.127 -8.772 1.00 84.62 71 ASN A C 1
ATOM 535 O O . ASN A 1 71 ? 13.323 -6.566 -7.844 1.00 84.62 71 ASN A O 1
ATOM 539 N N . LYS A 1 72 ? 15.130 -5.456 -8.563 1.00 83.69 72 LYS A N 1
ATOM 540 C CA . LYS A 1 72 ? 15.643 -5.181 -7.210 1.00 83.69 72 LYS A CA 1
ATOM 541 C C . LYS A 1 72 ? 14.679 -4.321 -6.394 1.00 83.69 72 LYS A C 1
ATOM 543 O O . LYS A 1 72 ? 14.445 -4.629 -5.231 1.00 83.69 72 LYS A O 1
ATOM 548 N N . ILE A 1 73 ? 14.099 -3.289 -7.005 1.00 81.25 73 ILE A N 1
ATOM 549 C CA . ILE A 1 73 ? 13.110 -2.416 -6.359 1.00 81.25 73 ILE A CA 1
ATOM 550 C C . ILE A 1 73 ? 11.839 -3.210 -6.045 1.00 81.25 73 ILE A C 1
ATOM 552 O O . ILE A 1 73 ? 11.424 -3.272 -4.892 1.00 81.25 73 ILE A O 1
ATOM 556 N N . CYS A 1 74 ? 11.255 -3.888 -7.033 1.00 81.44 74 CYS A N 1
ATOM 557 C CA . CYS A 1 74 ? 10.072 -4.715 -6.823 1.00 81.44 74 CYS A CA 1
ATOM 558 C C . CYS A 1 74 ? 10.316 -5.822 -5.795 1.00 81.44 74 CYS A C 1
ATOM 560 O O . CYS A 1 74 ? 9.409 -6.101 -5.031 1.00 81.44 74 CYS A O 1
ATOM 562 N N . ASN A 1 75 ? 11.514 -6.404 -5.701 1.00 77.31 75 ASN A N 1
ATOM 563 C CA . ASN A 1 75 ? 11.839 -7.377 -4.657 1.00 77.31 75 ASN A CA 1
ATOM 564 C C . ASN A 1 75 ? 11.970 -6.711 -3.281 1.00 77.31 75 ASN A C 1
ATOM 566 O O . ASN A 1 75 ? 11.404 -7.212 -2.319 1.00 77.31 75 ASN A O 1
ATOM 570 N N . ALA A 1 76 ? 12.649 -5.568 -3.164 1.00 75.00 76 ALA A N 1
ATOM 571 C CA . ALA A 1 76 ? 12.805 -4.862 -1.888 1.00 75.00 76 ALA A CA 1
ATOM 572 C C . ALA A 1 76 ? 11.462 -4.378 -1.301 1.00 75.00 76 ALA A C 1
ATOM 574 O O . ALA A 1 76 ? 11.249 -4.443 -0.090 1.00 75.00 76 ALA A O 1
ATOM 575 N N . TYR A 1 77 ? 10.544 -3.927 -2.160 1.00 70.19 77 TYR A N 1
ATOM 576 C CA . TYR A 1 77 ? 9.212 -3.447 -1.767 1.00 70.19 77 TYR A CA 1
ATOM 577 C C . TYR A 1 77 ? 8.114 -4.529 -1.880 1.00 70.19 77 TYR A C 1
ATOM 579 O O . TYR A 1 77 ? 7.015 -4.385 -1.337 1.00 70.19 77 TYR A O 1
ATOM 587 N N . GLY A 1 78 ? 8.393 -5.631 -2.577 1.00 59.41 78 GLY A N 1
ATOM 588 C CA . GLY A 1 78 ? 7.519 -6.791 -2.766 1.00 59.41 78 GLY A CA 1
ATOM 589 C C . GLY A 1 78 ? 7.681 -7.865 -1.694 1.00 59.41 78 GLY A C 1
ATOM 590 O O . GLY A 1 78 ? 6.666 -8.425 -1.301 1.00 59.41 78 GLY A O 1
ATOM 591 N N . ASN A 1 79 ? 8.899 -8.083 -1.172 1.00 47.28 79 ASN A N 1
ATOM 592 C CA . ASN A 1 79 ? 9.216 -9.128 -0.182 1.00 47.28 79 ASN A CA 1
ATOM 593 C C . ASN A 1 79 ? 9.031 -8.729 1.288 1.00 47.28 79 ASN A C 1
ATOM 595 O O . ASN A 1 79 ? 9.350 -9.530 2.162 1.00 47.28 79 ASN A O 1
ATOM 599 N N . ASN A 1 80 ? 8.538 -7.531 1.606 1.00 44.38 80 ASN A N 1
ATOM 600 C CA . ASN A 1 80 ? 8.251 -7.215 3.002 1.00 44.38 80 ASN A CA 1
ATOM 601 C C . ASN A 1 80 ? 6.782 -7.499 3.341 1.00 44.38 80 ASN A C 1
ATOM 603 O O . ASN A 1 80 ? 5.892 -6.704 3.036 1.00 44.38 80 ASN A O 1
ATOM 607 N N . ILE A 1 81 ? 6.651 -8.611 4.077 1.00 40.31 81 ILE A N 1
ATOM 608 C CA . ILE A 1 81 ? 5.554 -9.148 4.893 1.00 40.31 81 ILE A CA 1
ATOM 609 C C . ILE A 1 81 ? 4.627 -10.156 4.173 1.00 40.31 81 ILE A C 1
ATOM 611 O O . ILE A 1 81 ? 3.851 -9.799 3.292 1.00 40.31 81 ILE A O 1
ATOM 615 N N . GLU A 1 82 ? 4.719 -11.400 4.669 1.00 28.95 82 GLU A N 1
ATOM 616 C CA . GLU A 1 82 ? 3.875 -12.599 4.484 1.00 28.95 82 GLU A CA 1
ATOM 617 C C . GLU A 1 82 ? 4.266 -13.593 3.376 1.00 28.95 82 GLU A C 1
ATOM 619 O O . GLU A 1 82 ? 3.613 -13.736 2.344 1.00 28.95 82 GLU A O 1
ATOM 624 N N . GLY A 1 83 ? 5.321 -14.357 3.676 1.00 35.44 83 GLY A N 1
ATOM 625 C CA . GLY A 1 83 ? 5.193 -15.807 3.850 1.00 35.44 83 GLY A CA 1
ATOM 626 C C . GLY A 1 83 ? 5.599 -16.161 5.275 1.00 35.44 83 GLY A C 1
ATOM 627 O O . GLY A 1 83 ? 6.692 -15.696 5.667 1.00 35.44 83 GLY A O 1
#

pLDDT: mean 78.54, std 13.11, range [28.95, 94.06]